Protein AF-A0A0K1EQV0-F1 (afdb_monomer)

Structure (mmCIF, N/CA/C/O backbone)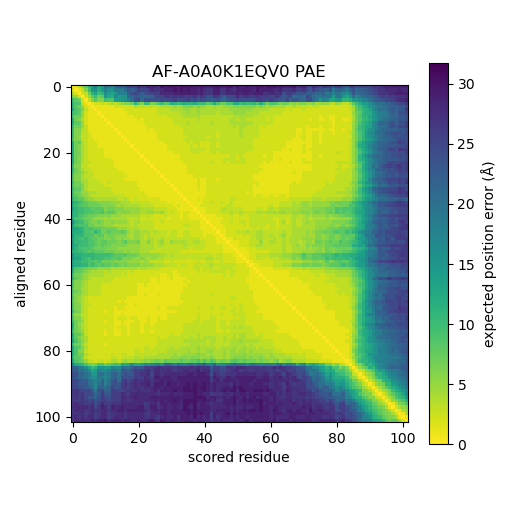:
data_AF-A0A0K1EQV0-F1
#
_entry.id   AF-A0A0K1EQV0-F1
#
loop_
_atom_site.group_PDB
_atom_site.id
_atom_site.type_symbol
_atom_site.label_atom_id
_atom_site.label_alt_id
_atom_site.label_comp_id
_atom_site.label_asym_id
_atom_site.label_entity_id
_atom_site.label_seq_id
_atom_site.pdbx_PDB_ins_code
_atom_site.Cartn_x
_atom_site.Cartn_y
_atom_site.Cartn_z
_atom_site.occupancy
_atom_site.B_iso_or_equiv
_atom_site.auth_seq_id
_atom_site.auth_comp_id
_atom_site.auth_asym_id
_atom_site.auth_atom_id
_atom_site.pdbx_PDB_model_num
ATOM 1 N N . MET A 1 1 ? -28.209 -1.406 16.555 1.00 46.22 1 MET A N 1
ATOM 2 C CA . MET A 1 1 ? -26.932 -0.891 17.097 1.00 46.22 1 MET A CA 1
ATOM 3 C C . MET A 1 1 ? -25.828 -1.488 16.238 1.00 46.22 1 MET A C 1
ATOM 5 O O . MET A 1 1 ? -25.749 -2.704 16.158 1.00 46.22 1 MET A O 1
ATOM 9 N N . SER A 1 2 ? -25.147 -0.653 15.448 1.00 55.28 2 SER A N 1
ATOM 10 C CA . SER A 1 2 ? -24.277 -1.072 14.334 1.00 55.28 2 SER A CA 1
ATOM 11 C C . SER A 1 2 ? -22.948 -1.654 14.832 1.00 55.28 2 SER A C 1
ATOM 13 O O . SER A 1 2 ? -22.434 -1.198 15.846 1.00 55.28 2 SER A O 1
ATOM 15 N N . ALA A 1 3 ? -22.365 -2.611 14.105 1.00 56.38 3 ALA A N 1
ATOM 16 C CA . ALA A 1 3 ? -21.139 -3.349 14.453 1.00 56.38 3 ALA A CA 1
ATOM 17 C C . ALA A 1 3 ? -19.863 -2.488 14.648 1.00 56.38 3 ALA A C 1
ATOM 19 O O . ALA A 1 3 ? -18.805 -3.018 14.967 1.00 56.38 3 ALA A O 1
ATOM 20 N N . LEU A 1 4 ? -19.954 -1.163 14.496 1.00 59.91 4 LEU A N 1
ATOM 21 C CA . LEU A 1 4 ? -18.864 -0.197 14.682 1.00 59.91 4 LEU A CA 1
ATOM 22 C C . LEU A 1 4 ? -18.814 0.425 16.094 1.00 59.91 4 LEU A C 1
ATOM 24 O O . LEU A 1 4 ? -18.115 1.410 16.300 1.00 59.91 4 LEU A O 1
ATOM 28 N N . SER A 1 5 ?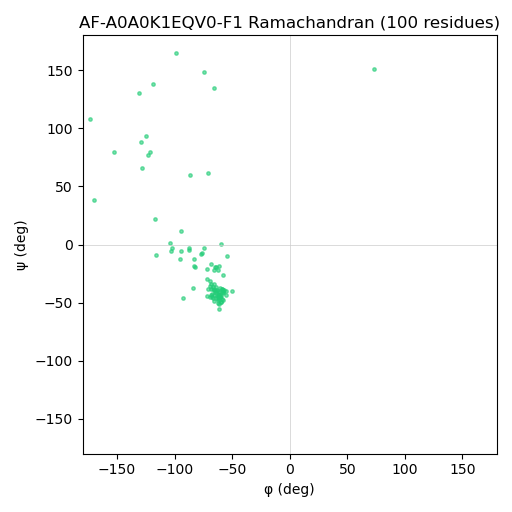 -19.553 -0.099 17.078 1.00 73.56 5 SER A N 1
ATOM 29 C CA . SER A 1 5 ? -19.683 0.544 18.400 1.00 73.56 5 SER A CA 1
ATOM 30 C C . SER A 1 5 ? -18.462 0.431 19.333 1.00 73.56 5 SER A C 1
ATOM 32 O O . SER A 1 5 ? -18.503 1.003 20.417 1.00 73.56 5 SER A O 1
ATOM 34 N N . SER A 1 6 ? -17.388 -0.271 18.951 1.00 89.50 6 SER A N 1
ATOM 35 C CA . SER A 1 6 ? -16.166 -0.411 19.764 1.00 89.50 6 SER A CA 1
ATOM 36 C C . SER A 1 6 ? -14.942 0.161 19.035 1.00 89.50 6 SER A C 1
ATOM 38 O O . SER A 1 6 ? -14.767 -0.150 17.852 1.00 89.50 6 SER A O 1
ATOM 40 N N . PRO A 1 7 ? -14.043 0.895 19.725 1.00 90.94 7 PRO A N 1
ATOM 41 C CA . PRO A 1 7 ? -12.749 1.302 19.172 1.00 90.94 7 PRO A CA 1
ATOM 42 C C . PRO A 1 7 ? -11.966 0.131 18.563 1.00 90.94 7 PRO A C 1
ATOM 44 O O . PRO A 1 7 ? -11.421 0.254 17.471 1.00 90.94 7 PRO A O 1
ATOM 47 N N . ARG A 1 8 ? -11.994 -1.047 19.202 1.00 92.12 8 ARG A N 1
ATOM 48 C CA . ARG A 1 8 ? -11.321 -2.259 18.707 1.00 92.12 8 ARG A CA 1
ATOM 49 C C . ARG A 1 8 ? -11.904 -2.741 17.377 1.00 92.12 8 ARG A C 1
ATOM 51 O O . ARG A 1 8 ? -11.158 -3.124 16.480 1.00 92.12 8 ARG A O 1
ATOM 58 N N . ALA A 1 9 ? -13.230 -2.700 17.231 1.00 92.69 9 ALA A N 1
ATOM 59 C CA . ALA A 1 9 ? -13.895 -3.054 15.977 1.00 92.69 9 ALA A CA 1
ATOM 60 C C . ALA A 1 9 ? -13.568 -2.050 14.858 1.00 92.69 9 ALA A C 1
ATOM 62 O O . ALA A 1 9 ? -13.385 -2.450 13.709 1.00 92.69 9 ALA A O 1
ATOM 63 N N . LEU A 1 10 ? -13.444 -0.761 15.196 1.00 94.44 10 LEU A N 1
ATOM 64 C CA . LEU A 1 10 ? -13.049 0.279 14.248 1.00 94.44 10 LEU A CA 1
ATOM 65 C C . LEU A 1 10 ? -11.606 0.092 13.758 1.00 94.44 10 LEU A C 1
ATOM 67 O O . LEU A 1 10 ? -11.391 0.100 12.549 1.00 94.44 10 LEU A O 1
ATOM 71 N N . PHE A 1 11 ? -10.640 -0.126 14.657 1.00 95.56 11 PHE A N 1
ATOM 72 C CA . PHE A 1 11 ? -9.245 -0.375 14.268 1.00 95.56 11 PHE A CA 1
ATOM 73 C C . PHE A 1 11 ? -9.120 -1.591 13.356 1.00 95.56 11 PHE A C 1
ATOM 75 O O . PHE A 1 11 ? -8.550 -1.470 12.275 1.00 95.56 11 PHE A O 1
ATOM 82 N N . ARG A 1 12 ? -9.759 -2.712 13.713 1.00 94.75 12 ARG A N 1
ATOM 83 C CA . ARG A 1 12 ? -9.808 -3.895 12.842 1.00 94.75 12 ARG A CA 1
ATOM 84 C C . ARG A 1 12 ? -10.357 -3.577 11.455 1.00 94.75 12 ARG A C 1
ATOM 86 O O . ARG A 1 12 ? -9.814 -4.028 10.454 1.00 94.75 12 ARG A O 1
ATOM 93 N N . ARG A 1 13 ? -11.428 -2.783 11.380 1.00 96.25 13 ARG A N 1
ATOM 94 C CA . ARG A 1 13 ? -12.015 -2.405 10.093 1.00 96.25 13 ARG A CA 1
ATOM 95 C C . ARG A 1 13 ? -11.079 -1.524 9.264 1.00 96.25 13 ARG A C 1
ATOM 97 O O . ARG A 1 13 ? -11.039 -1.663 8.045 1.00 96.25 13 ARG A O 1
ATOM 104 N N . ILE A 1 14 ? -10.349 -0.615 9.905 1.00 97.00 14 ILE A N 1
ATOM 105 C CA . ILE A 1 14 ? -9.344 0.221 9.240 1.00 97.00 14 ILE A CA 1
ATOM 106 C C . ILE A 1 14 ? -8.191 -0.649 8.723 1.00 97.00 14 ILE A C 1
ATOM 108 O O . ILE A 1 14 ? -7.774 -0.472 7.580 1.00 97.00 14 ILE A O 1
ATOM 112 N N . GLU A 1 15 ? -7.715 -1.611 9.517 1.00 96.81 15 GLU A N 1
ATOM 113 C CA . GLU A 1 15 ? -6.680 -2.568 9.109 1.00 96.81 15 GLU A CA 1
ATOM 114 C C . GLU A 1 15 ? -7.108 -3.381 7.882 1.00 96.81 15 GLU A C 1
ATOM 116 O O . GLU A 1 15 ? -6.360 -3.423 6.910 1.00 96.81 15 GLU A O 1
ATOM 121 N N . GLU A 1 16 ? -8.335 -3.914 7.864 1.00 97.31 16 GLU A N 1
ATOM 122 C CA . GLU A 1 16 ? -8.894 -4.635 6.707 1.00 97.31 16 GLU A CA 1
ATOM 123 C C . GLU A 1 16 ? -8.914 -3.775 5.431 1.00 97.31 16 GLU A C 1
ATOM 125 O O . GLU A 1 16 ? -8.613 -4.251 4.335 1.00 97.31 16 GLU A O 1
ATOM 130 N N . VAL A 1 17 ? -9.272 -2.493 5.555 1.00 98.06 17 VAL A N 1
ATOM 131 C CA . VAL A 1 17 ? -9.262 -1.559 4.419 1.00 98.06 17 VAL A CA 1
ATOM 132 C C . VAL A 1 17 ? -7.831 -1.292 3.953 1.00 98.06 17 VAL A C 1
ATOM 134 O O . VAL A 1 17 ? -7.573 -1.277 2.749 1.00 98.06 17 VAL A O 1
ATOM 137 N N . LEU A 1 18 ? -6.894 -1.105 4.883 1.00 98.19 18 LEU A N 1
ATOM 138 C CA . LEU A 1 18 ? -5.489 -0.870 4.558 1.00 98.19 18 LEU A CA 1
ATOM 139 C C . LEU A 1 18 ? -4.807 -2.098 3.957 1.00 98.19 18 LEU A C 1
ATOM 141 O O . LEU A 1 18 ? -3.947 -1.917 3.102 1.00 98.19 18 LEU A O 1
ATOM 145 N N . ASP A 1 19 ? -5.170 -3.312 4.376 1.00 98.12 19 ASP A N 1
ATOM 146 C CA . ASP A 1 19 ? -4.697 -4.559 3.762 1.00 98.12 19 ASP A CA 1
ATOM 147 C C . ASP A 1 19 ? -5.100 -4.596 2.284 1.00 98.12 19 ASP A C 1
ATOM 149 O O . ASP A 1 19 ? -4.258 -4.768 1.405 1.00 98.12 19 ASP A O 1
ATOM 153 N N . GLY A 1 20 ? -6.376 -4.319 1.994 1.00 98.31 20 GLY A N 1
ATOM 154 C CA . GLY A 1 20 ? -6.869 -4.261 0.618 1.00 98.31 20 GLY A CA 1
ATOM 155 C C . GLY A 1 20 ? -6.187 -3.177 -0.226 1.00 98.31 20 GLY A C 1
ATOM 156 O O . GLY A 1 20 ? -5.855 -3.422 -1.390 1.00 98.31 20 GLY A O 1
ATOM 157 N N . LEU A 1 21 ? -5.953 -1.990 0.347 1.00 98.12 21 LEU A N 1
ATOM 158 C CA . LEU A 1 21 ? -5.231 -0.906 -0.328 1.00 98.12 21 LEU A CA 1
ATOM 159 C C . LEU A 1 21 ? -3.778 -1.287 -0.618 1.00 98.12 21 LEU A C 1
ATOM 161 O O . LEU A 1 21 ? -3.310 -1.090 -1.740 1.00 98.12 21 LEU A O 1
ATOM 165 N N . GLU A 1 22 ? -3.083 -1.861 0.363 1.00 98.06 22 GLU A N 1
ATOM 166 C CA . GLU A 1 22 ? -1.702 -2.308 0.203 1.00 98.06 22 GLU A CA 1
ATOM 167 C C . GLU A 1 22 ? -1.598 -3.399 -0.873 1.00 98.06 22 GLU A C 1
ATOM 169 O O . GLU A 1 22 ? -0.735 -3.311 -1.742 1.00 98.06 22 GLU A O 1
ATOM 174 N N . ASP A 1 23 ? -2.507 -4.375 -0.897 1.00 98.12 23 ASP A N 1
ATOM 175 C CA . ASP A 1 23 ? -2.498 -5.456 -1.890 1.00 98.12 23 ASP A CA 1
ATOM 176 C C . ASP A 1 23 ? -2.742 -4.962 -3.321 1.00 98.12 23 ASP A C 1
ATOM 178 O O . ASP A 1 23 ? -2.128 -5.442 -4.280 1.00 98.12 23 ASP A O 1
ATOM 182 N N . VAL A 1 24 ? -3.670 -4.020 -3.515 1.00 98.25 24 VAL A N 1
ATOM 183 C CA . VAL A 1 24 ? -3.868 -3.374 -4.824 1.00 98.25 24 VAL A CA 1
ATOM 184 C C . VAL A 1 24 ? -2.606 -2.625 -5.234 1.00 98.25 24 VAL A C 1
ATOM 186 O O . VAL A 1 24 ? -2.148 -2.784 -6.365 1.00 98.25 24 VAL A O 1
ATOM 189 N N . GLN A 1 25 ? -2.023 -1.856 -4.319 1.00 98.25 25 GLN A N 1
ATOM 190 C CA . GLN A 1 25 ? -0.873 -1.024 -4.631 1.00 98.25 25 GLN A CA 1
ATOM 191 C C . GLN A 1 25 ? 0.384 -1.859 -4.923 1.00 98.25 25 GLN A C 1
ATOM 193 O O . GLN A 1 25 ? 1.038 -1.638 -5.939 1.00 98.25 25 GLN A O 1
ATOM 198 N N . ARG A 1 26 ? 0.666 -2.898 -4.126 1.00 97.50 26 ARG A N 1
ATOM 199 C CA . ARG A 1 26 ? 1.767 -3.850 -4.366 1.00 97.50 26 ARG A CA 1
ATOM 200 C C . ARG A 1 26 ? 1.692 -4.490 -5.748 1.00 97.50 26 ARG A C 1
ATOM 202 O O . ARG A 1 26 ? 2.722 -4.643 -6.399 1.00 97.50 26 ARG A O 1
ATOM 209 N N . ARG A 1 27 ? 0.486 -4.847 -6.209 1.00 97.69 27 ARG A N 1
ATOM 210 C CA . ARG A 1 27 ? 0.279 -5.403 -7.557 1.00 97.69 27 ARG A CA 1
ATOM 211 C C . ARG A 1 27 ? 0.659 -4.411 -8.650 1.00 97.69 27 ARG A C 1
ATOM 213 O O . ARG A 1 27 ? 1.372 -4.785 -9.569 1.00 97.69 27 ARG A O 1
ATOM 220 N N . LYS A 1 28 ? 0.265 -3.143 -8.523 1.00 97.75 28 LYS A N 1
ATOM 221 C CA . LYS A 1 28 ? 0.668 -2.114 -9.491 1.00 97.75 28 LYS A CA 1
ATOM 222 C C . LYS A 1 28 ? 2.182 -1.943 -9.553 1.00 97.75 28 LYS A C 1
ATOM 224 O O . LYS A 1 28 ? 2.731 -1.904 -10.648 1.00 97.75 28 LYS A O 1
ATOM 229 N N . VAL A 1 29 ? 2.841 -1.880 -8.394 1.00 97.44 29 VAL A N 1
ATOM 230 C CA . VAL A 1 29 ? 4.299 -1.716 -8.317 1.00 97.44 29 VAL A CA 1
ATOM 231 C C . VAL A 1 29 ? 5.007 -2.877 -9.017 1.00 97.44 29 VAL A C 1
ATOM 233 O O . VAL A 1 29 ? 5.854 -2.636 -9.874 1.00 97.44 29 VAL A O 1
ATOM 236 N N . ILE A 1 30 ? 4.638 -4.132 -8.723 1.00 97.31 30 ILE A N 1
ATOM 237 C CA . ILE A 1 30 ? 5.276 -5.291 -9.371 1.00 97.31 30 ILE A CA 1
ATOM 238 C C . ILE A 1 30 ? 4.921 -5.399 -10.860 1.00 97.31 30 ILE A C 1
ATOM 240 O O . ILE A 1 30 ? 5.774 -5.776 -11.662 1.00 97.31 30 ILE A O 1
ATOM 244 N N . ASP A 1 31 ? 3.695 -5.050 -11.255 1.00 97.25 31 ASP A N 1
ATOM 245 C CA . ASP A 1 31 ? 3.268 -5.092 -12.655 1.00 97.25 31 ASP A CA 1
ATOM 246 C C . ASP A 1 31 ? 3.983 -4.034 -13.498 1.00 97.25 31 ASP A C 1
ATOM 248 O O . ASP A 1 31 ? 4.337 -4.312 -14.643 1.00 97.25 31 ASP A O 1
ATOM 252 N N . LEU A 1 32 ? 4.218 -2.837 -12.952 1.00 96.75 32 LEU A N 1
ATOM 253 C CA . LEU A 1 32 ? 5.032 -1.806 -13.596 1.00 96.75 32 LEU A CA 1
ATOM 254 C C . LEU A 1 32 ? 6.506 -2.210 -13.626 1.00 96.75 32 LEU A C 1
ATOM 256 O O . LEU A 1 32 ? 7.122 -2.152 -14.687 1.00 96.75 32 LEU A O 1
ATOM 260 N N . ALA A 1 33 ? 7.043 -2.720 -12.515 1.00 96.50 33 ALA A N 1
ATOM 261 C CA . ALA A 1 33 ? 8.433 -3.159 -12.453 1.00 96.50 33 ALA A CA 1
ATOM 262 C C . ALA A 1 33 ? 8.740 -4.244 -13.489 1.00 96.50 33 ALA A C 1
ATOM 264 O O . ALA A 1 33 ? 9.749 -4.178 -14.182 1.00 96.50 33 ALA A O 1
ATOM 265 N N . ARG A 1 34 ? 7.832 -5.211 -13.670 1.00 96.88 34 ARG A N 1
ATOM 266 C CA . ARG A 1 34 ? 7.983 -6.292 -14.656 1.00 96.88 34 ARG A CA 1
ATOM 267 C C . ARG A 1 34 ? 7.912 -5.833 -16.110 1.00 96.88 34 ARG A C 1
ATOM 269 O O . ARG A 1 34 ? 8.338 -6.580 -16.988 1.00 96.88 34 ARG A O 1
ATOM 276 N N . ARG A 1 35 ? 7.395 -4.634 -16.396 1.00 95.81 35 ARG A N 1
ATOM 277 C CA . ARG A 1 35 ? 7.477 -4.052 -17.749 1.00 95.81 35 ARG A CA 1
ATOM 278 C C . ARG A 1 35 ? 8.899 -3.601 -18.080 1.00 95.81 35 ARG A C 1
ATOM 280 O O . ARG A 1 35 ? 9.268 -3.629 -19.248 1.00 95.81 35 ARG A O 1
ATOM 287 N N . LEU A 1 36 ? 9.665 -3.211 -17.063 1.00 93.25 36 LEU A N 1
ATOM 288 C CA . LEU A 1 36 ? 11.038 -2.716 -17.175 1.00 93.25 36 LEU A CA 1
ATOM 289 C C . LEU A 1 36 ? 12.041 -3.866 -17.013 1.00 93.25 36 LEU A C 1
ATOM 291 O O . LEU A 1 36 ? 12.941 -4.043 -17.828 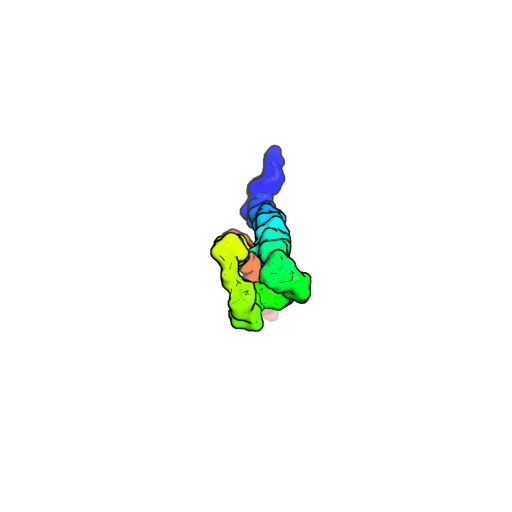1.00 93.25 36 LEU A O 1
ATOM 295 N N . LE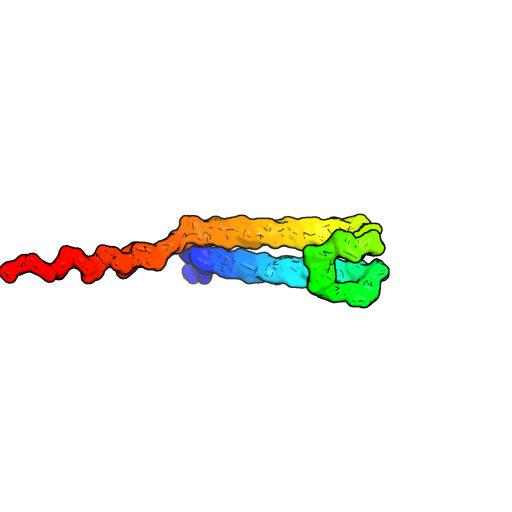U A 1 37 ? 11.820 -4.706 -16.000 1.00 94.88 37 LEU A N 1
ATOM 296 C CA . LEU A 1 37 ? 12.644 -5.852 -15.625 1.00 94.88 37 LEU A CA 1
ATOM 297 C C . LEU A 1 37 ? 11.768 -7.110 -15.484 1.00 94.88 37 LEU A C 1
ATOM 299 O O . LEU A 1 37 ? 11.297 -7.419 -14.389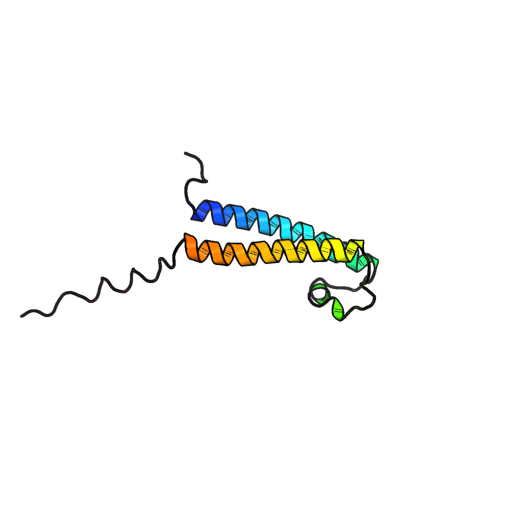 1.00 94.88 37 LEU A O 1
ATOM 303 N N . PRO A 1 38 ? 11.540 -7.884 -16.563 1.00 94.12 38 PRO A N 1
ATOM 304 C CA . PRO A 1 38 ? 10.569 -8.987 -16.571 1.00 94.12 38 PRO A CA 1
ATOM 305 C C . PRO A 1 38 ? 10.790 -10.085 -15.524 1.00 94.12 38 PRO A C 1
ATOM 307 O O . PRO A 1 38 ? 9.838 -10.756 -15.126 1.00 94.12 38 PRO A O 1
ATOM 310 N N . SER A 1 39 ? 12.032 -10.285 -15.079 1.00 93.62 39 SER A N 1
ATOM 311 C CA . SER A 1 39 ? 12.396 -11.300 -14.087 1.00 93.62 39 SER A CA 1
ATOM 312 C C . SER A 1 39 ? 12.278 -10.831 -12.635 1.00 93.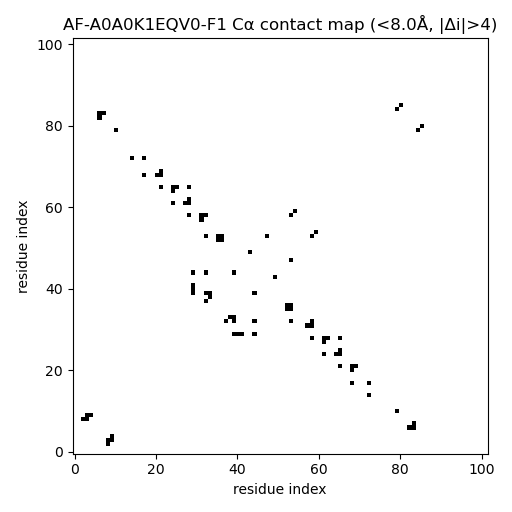62 39 SER A C 1
ATOM 314 O O . SER A 1 39 ? 12.518 -11.639 -11.741 1.00 93.62 39 SER A O 1
ATOM 316 N N . VAL A 1 40 ? 11.929 -9.564 -12.384 1.00 94.06 40 VAL A N 1
ATOM 317 C CA . VAL A 1 40 ? 11.875 -9.010 -11.026 1.00 94.06 40 VAL A CA 1
ATOM 318 C C . VAL A 1 40 ? 10.770 -9.673 -10.197 1.00 94.06 40 VAL A C 1
ATOM 320 O O . VAL A 1 40 ? 9.630 -9.895 -10.647 1.00 94.06 40 VAL A O 1
ATOM 323 N N . THR A 1 41 ? 11.118 -10.030 -8.968 1.00 94.25 41 THR A N 1
ATOM 324 C CA . THR A 1 41 ? 10.218 -10.651 -7.997 1.00 94.25 41 THR A CA 1
ATOM 325 C C . THR A 1 41 ? 9.681 -9.621 -7.010 1.00 94.25 41 THR A C 1
ATOM 327 O O . THR A 1 41 ? 10.201 -8.521 -6.878 1.00 94.25 41 THR A O 1
ATOM 330 N N . SER A 1 42 ? 8.625 -9.964 -6.273 1.00 91.25 42 SER A N 1
ATOM 331 C CA . SER A 1 42 ? 8.112 -9.082 -5.216 1.00 91.25 42 SER A CA 1
ATOM 332 C C . SER A 1 42 ? 9.097 -8.893 -4.055 1.00 91.25 42 SER A C 1
ATOM 334 O O . SER A 1 42 ? 8.975 -7.914 -3.325 1.00 91.25 42 SER A O 1
ATOM 336 N N . GLU A 1 43 ? 10.049 -9.813 -3.876 1.00 91.19 43 GLU A N 1
ATOM 337 C CA . GLU A 1 43 ? 11.120 -9.672 -2.886 1.00 91.19 43 GLU A CA 1
ATOM 338 C C . GLU A 1 43 ? 12.131 -8.610 -3.319 1.00 91.19 43 GLU A C 1
ATOM 340 O O . GLU A 1 43 ? 12.492 -7.751 -2.519 1.00 91.19 43 GLU A O 1
ATOM 345 N N . ASP A 1 44 ? 12.513 -8.630 -4.596 1.00 92.38 44 ASP A N 1
ATOM 346 C CA . ASP A 1 44 ? 13.462 -7.692 -5.205 1.00 92.38 44 ASP A CA 1
ATOM 347 C C . ASP A 1 44 ? 13.004 -6.232 -5.069 1.00 92.38 44 ASP A C 1
ATOM 349 O O . ASP A 1 44 ? 13.788 -5.347 -4.738 1.00 92.38 44 ASP A O 1
ATOM 353 N N . ILE A 1 45 ? 11.697 -5.989 -5.218 1.00 90.19 45 ILE A N 1
ATOM 354 C CA . ILE A 1 45 ? 11.080 -4.659 -5.078 1.00 90.19 45 ILE A CA 1
ATOM 355 C C . ILE A 1 45 ? 11.256 -4.055 -3.682 1.00 90.19 45 ILE A C 1
ATOM 357 O O . ILE A 1 45 ? 11.131 -2.846 -3.528 1.00 90.19 45 ILE A O 1
ATOM 361 N N . ARG A 1 46 ? 11.574 -4.845 -2.649 1.00 87.50 46 ARG A N 1
ATOM 362 C CA . ARG A 1 46 ? 11.834 -4.282 -1.313 1.00 87.50 46 ARG A CA 1
ATOM 363 C C . ARG A 1 46 ? 13.156 -3.528 -1.230 1.00 87.50 46 ARG A C 1
ATOM 365 O O . ARG A 1 46 ? 13.304 -2.693 -0.344 1.00 87.50 46 ARG A O 1
ATOM 372 N N . ASN A 1 47 ? 14.081 -3.805 -2.147 1.00 89.19 47 ASN A N 1
ATOM 373 C CA . ASN A 1 47 ? 15.374 -3.141 -2.259 1.00 89.19 47 ASN A CA 1
ATOM 374 C C . ASN A 1 47 ? 15.569 -2.648 -3.703 1.00 89.19 47 ASN A C 1
ATOM 376 O O . ASN A 1 47 ? 16.452 -3.125 -4.412 1.00 89.19 47 ASN A O 1
ATOM 380 N N . PRO A 1 48 ? 14.756 -1.682 -4.172 1.00 87.44 48 PRO A N 1
ATOM 381 C CA . PRO A 1 48 ? 14.750 -1.289 -5.581 1.00 87.44 48 PRO A CA 1
ATOM 382 C C . PRO A 1 48 ? 16.073 -0.648 -6.030 1.00 87.44 48 PRO A C 1
ATOM 384 O O . PRO A 1 48 ? 16.392 -0.646 -7.212 1.00 87.44 48 PRO A O 1
ATOM 387 N N . HIS A 1 49 ? 16.887 -0.167 -5.087 1.00 87.38 49 HIS A N 1
ATOM 388 C CA . HIS A 1 49 ? 18.223 0.375 -5.341 1.00 87.38 49 HIS A CA 1
ATOM 389 C C . HIS A 1 49 ? 19.225 -0.658 -5.884 1.00 87.38 49 HIS A C 1
ATOM 391 O O . HIS A 1 49 ? 20.222 -0.261 -6.484 1.00 87.38 49 HIS A O 1
ATOM 397 N N . ASP A 1 50 ? 18.958 -1.958 -5.718 1.00 91.25 50 ASP A N 1
ATOM 398 C CA . ASP A 1 50 ? 19.765 -3.033 -6.309 1.00 91.25 50 ASP A CA 1
ATOM 399 C C . ASP A 1 50 ? 19.479 -3.222 -7.816 1.00 91.25 50 ASP A C 1
ATOM 401 O O . ASP A 1 50 ? 20.198 -3.948 -8.505 1.00 91.25 50 ASP A O 1
ATOM 405 N N . PHE A 1 51 ? 18.453 -2.545 -8.346 1.00 91.88 51 PHE A N 1
ATOM 406 C CA . PHE A 1 51 ? 17.970 -2.662 -9.720 1.00 91.88 51 PHE A CA 1
ATOM 407 C C . PHE A 1 51 ? 18.043 -1.297 -10.420 1.00 91.88 51 PHE A C 1
ATOM 409 O O . PHE A 1 51 ? 17.026 -0.623 -10.550 1.00 91.88 51 PHE A O 1
ATOM 416 N N . PRO A 1 52 ? 19.225 -0.862 -10.896 1.00 89.25 52 PRO A N 1
ATOM 417 C CA . PRO A 1 52 ? 19.403 0.473 -11.478 1.00 89.25 52 PRO A CA 1
ATOM 418 C C . PRO A 1 52 ? 18.560 0.716 -12.739 1.00 89.25 52 PRO A C 1
ATOM 420 O O . PRO A 1 52 ? 18.279 1.861 -13.071 1.00 89.25 52 PRO A O 1
ATOM 423 N N . ASP A 1 53 ? 18.136 -0.350 -13.420 1.00 89.44 53 ASP A N 1
ATOM 424 C CA . ASP A 1 53 ? 17.245 -0.284 -14.584 1.00 89.44 53 ASP A CA 1
ATOM 425 C C . ASP A 1 53 ? 15.771 -0.023 -14.197 1.00 89.44 53 ASP A C 1
ATOM 427 O O . ASP A 1 53 ? 14.924 0.197 -15.064 1.00 89.44 53 ASP A O 1
ATOM 431 N N . LEU A 1 54 ? 15.446 -0.044 -12.899 1.00 90.81 54 LEU A N 1
ATOM 432 C CA . LEU A 1 54 ? 14.136 0.296 -12.348 1.00 90.81 54 LEU A CA 1
ATOM 433 C C . LEU A 1 54 ? 14.042 1.812 -12.098 1.00 90.81 54 LEU A C 1
ATOM 435 O O . LEU A 1 54 ? 13.867 2.269 -10.971 1.00 90.81 54 LEU A O 1
ATOM 439 N N . ASP A 1 55 ? 14.194 2.591 -13.169 1.00 90.62 55 ASP A N 1
ATOM 440 C CA . ASP A 1 55 ? 14.164 4.056 -13.140 1.00 90.62 55 ASP A CA 1
ATOM 441 C C . ASP A 1 55 ? 13.087 4.600 -14.088 1.00 90.62 55 ASP A C 1
ATOM 443 O O . ASP A 1 55 ? 13.355 5.034 -15.209 1.00 90.62 55 ASP A O 1
ATOM 447 N N . ASP A 1 56 ? 11.833 4.518 -13.643 1.00 95.31 56 ASP A N 1
ATOM 448 C CA . ASP A 1 56 ? 10.659 4.951 -14.399 1.00 95.31 56 ASP A CA 1
ATOM 449 C C . ASP A 1 56 ? 9.754 5.843 -13.530 1.00 95.31 56 ASP A C 1
ATOM 451 O O . ASP A 1 56 ? 9.430 5.465 -12.399 1.00 95.31 56 ASP A O 1
ATOM 455 N N . PRO A 1 57 ? 9.320 7.021 -14.018 1.00 96.81 57 PRO A N 1
ATOM 456 C CA . PRO A 1 57 ? 8.511 7.948 -13.226 1.00 96.81 57 PRO A CA 1
ATOM 457 C C . PRO A 1 57 ? 7.171 7.380 -12.744 1.00 96.81 57 PRO A C 1
ATOM 459 O O . PRO A 1 57 ? 6.759 7.682 -11.621 1.00 96.81 57 PRO A O 1
ATOM 462 N N . ASP A 1 58 ? 6.491 6.573 -13.564 1.00 96.69 58 ASP A N 1
ATOM 463 C CA . ASP A 1 58 ? 5.200 5.985 -13.195 1.00 96.69 58 ASP A CA 1
ATOM 464 C C . ASP A 1 58 ? 5.404 4.906 -12.127 1.00 96.69 58 ASP A C 1
ATOM 466 O O . ASP A 1 58 ? 4.627 4.808 -11.172 1.00 96.69 58 ASP A O 1
ATOM 470 N N . TRP A 1 59 ? 6.484 4.129 -12.248 1.00 96.62 59 TRP A N 1
ATOM 471 C CA . TRP A 1 59 ? 6.887 3.173 -11.224 1.00 96.62 59 TRP A CA 1
ATOM 472 C C . TRP A 1 59 ? 7.223 3.865 -9.894 1.00 96.62 59 TRP A C 1
ATOM 474 O O . TRP A 1 59 ? 6.651 3.494 -8.868 1.00 96.62 59 TRP A O 1
ATOM 484 N N . HIS A 1 60 ? 8.062 4.910 -9.908 1.00 96.19 60 HIS A N 1
ATOM 485 C CA . HIS A 1 60 ? 8.442 5.674 -8.706 1.00 96.19 60 HIS A CA 1
ATOM 486 C C . HIS A 1 60 ? 7.230 6.285 -8.000 1.00 96.19 60 HIS A C 1
ATOM 488 O O . HIS A 1 60 ? 7.161 6.308 -6.769 1.00 96.19 60 HIS A O 1
ATOM 494 N N . PHE A 1 61 ? 6.254 6.774 -8.768 1.00 97.62 61 PHE A N 1
ATOM 495 C CA . PHE A 1 61 ? 5.008 7.286 -8.211 1.00 97.62 61 PHE A CA 1
ATOM 496 C C . PHE A 1 61 ? 4.244 6.193 -7.456 1.00 97.62 61 PHE A C 1
ATOM 498 O O . PHE A 1 61 ? 3.866 6.386 -6.300 1.00 97.62 61 PHE A O 1
ATOM 505 N N . GLU A 1 62 ? 4.027 5.035 -8.082 1.00 97.81 62 GLU A N 1
ATOM 506 C CA . GLU A 1 62 ? 3.263 3.953 -7.460 1.00 97.81 62 GLU A CA 1
ATOM 507 C C . GLU A 1 62 ? 4.021 3.302 -6.280 1.00 97.81 62 GLU A C 1
ATOM 509 O O . GLU A 1 62 ? 3.379 2.886 -5.308 1.00 97.81 62 GLU A O 1
ATOM 514 N N . ASP A 1 63 ? 5.357 3.258 -6.309 1.00 96.44 63 ASP A N 1
ATOM 515 C CA . ASP A 1 63 ? 6.189 2.822 -5.177 1.00 96.44 63 ASP A CA 1
ATOM 516 C C . ASP A 1 63 ? 6.106 3.804 -3.995 1.00 96.44 63 ASP A C 1
ATOM 518 O O . ASP A 1 63 ? 5.831 3.409 -2.859 1.00 96.44 63 ASP A O 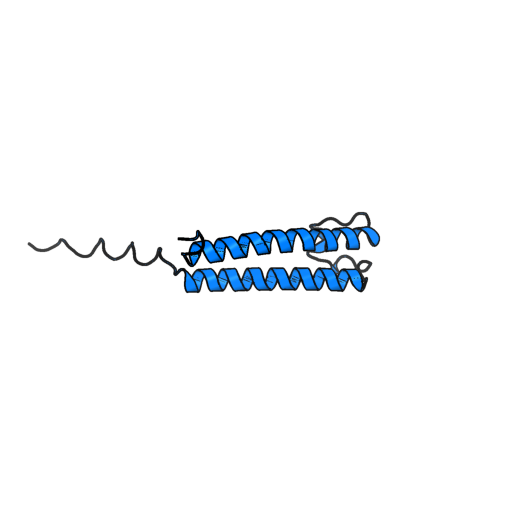1
ATOM 522 N N . GLY A 1 64 ? 6.191 5.111 -4.260 1.00 96.69 64 GLY A N 1
ATOM 523 C CA . GLY A 1 64 ? 5.993 6.141 -3.238 1.00 96.69 64 GLY A CA 1
ATOM 524 C C . GLY A 1 64 ? 4.606 6.073 -2.582 1.00 96.69 64 GLY A C 1
ATOM 525 O O . GLY A 1 64 ? 4.473 6.226 -1.364 1.00 96.69 64 GLY A O 1
ATOM 526 N N . GLN A 1 65 ? 3.564 5.769 -3.361 1.00 98.19 65 GLN A N 1
ATOM 527 C CA . GLN A 1 65 ? 2.211 5.549 -2.840 1.00 98.19 65 GLN A CA 1
ATOM 528 C C . GLN A 1 65 ? 2.138 4.301 -1.945 1.00 98.19 65 GLN A C 1
ATOM 530 O O . GLN A 1 65 ? 1.479 4.332 -0.900 1.00 98.19 65 GLN A O 1
ATOM 535 N N . LEU A 1 66 ? 2.837 3.218 -2.309 1.00 97.25 66 LEU A N 1
ATOM 536 C CA . LEU A 1 66 ? 2.955 2.023 -1.469 1.00 97.25 66 LEU A CA 1
ATOM 537 C C . LEU A 1 66 ? 3.637 2.352 -0.134 1.00 97.25 66 LEU A C 1
ATOM 539 O O . LEU A 1 66 ? 3.106 2.000 0.924 1.00 97.25 66 LEU A O 1
ATOM 543 N N . ALA A 1 67 ? 4.753 3.083 -0.173 1.00 96.81 67 ALA A N 1
ATOM 544 C CA . ALA A 1 67 ? 5.462 3.532 1.021 1.00 96.81 67 ALA A CA 1
ATOM 545 C C . ALA A 1 67 ? 4.566 4.399 1.926 1.00 96.81 67 ALA A C 1
ATOM 547 O O . ALA A 1 67 ? 4.544 4.217 3.146 1.00 96.81 67 ALA A O 1
ATOM 548 N N . GLY A 1 68 ? 3.754 5.287 1.343 1.00 98.12 68 GLY A N 1
ATOM 549 C CA . GLY A 1 68 ? 2.773 6.090 2.077 1.00 98.12 68 GLY A CA 1
ATOM 550 C C . GLY A 1 68 ? 1.716 5.247 2.802 1.00 98.12 68 GLY A C 1
ATOM 551 O O . GLY A 1 68 ? 1.445 5.468 3.986 1.00 98.12 68 GLY A O 1
ATOM 552 N N . ILE A 1 69 ? 1.153 4.233 2.135 1.00 98.38 69 ILE A N 1
ATOM 553 C CA . ILE A 1 69 ? 0.195 3.294 2.749 1.00 98.38 69 ILE A CA 1
ATOM 554 C C . ILE A 1 69 ? 0.851 2.537 3.912 1.00 98.38 69 ILE A C 1
ATOM 556 O O . ILE A 1 69 ? 0.257 2.396 4.985 1.00 98.38 69 ILE A O 1
ATOM 560 N N . GLN A 1 70 ? 2.090 2.081 3.731 1.00 97.31 70 GLN A N 1
ATOM 561 C CA . GLN A 1 70 ? 2.850 1.375 4.764 1.00 97.31 70 GLN A CA 1
ATOM 562 C C . GLN A 1 70 ? 3.169 2.266 5.968 1.00 97.31 70 GLN A C 1
ATOM 564 O O . GLN A 1 70 ? 3.035 1.820 7.111 1.00 97.31 70 GLN A O 1
ATOM 569 N N . ALA A 1 71 ? 3.502 3.538 5.738 1.00 98.38 71 ALA A N 1
ATOM 570 C CA . ALA A 1 71 ? 3.708 4.516 6.801 1.00 98.38 71 ALA A CA 1
ATOM 571 C C . ALA A 1 71 ? 2.430 4.725 7.633 1.00 98.38 71 ALA A C 1
ATOM 573 O O . ALA A 1 71 ? 2.481 4.707 8.865 1.00 98.38 71 ALA A O 1
ATOM 574 N N . VAL A 1 72 ? 1.268 4.837 6.980 1.00 98.19 72 VAL A N 1
ATOM 575 C CA . VAL A 1 72 ? -0.034 4.938 7.662 1.00 98.19 72 VAL A CA 1
ATOM 576 C C . VAL A 1 72 ? -0.328 3.684 8.489 1.00 98.19 72 VAL A C 1
ATOM 578 O O . VAL A 1 72 ? -0.746 3.799 9.641 1.00 98.19 72 VAL A O 1
ATOM 581 N N . ARG A 1 73 ? -0.060 2.486 7.952 1.00 97.56 73 ARG A N 1
ATOM 582 C CA . ARG A 1 73 ? -0.211 1.216 8.688 1.00 97.56 73 ARG A CA 1
ATOM 583 C C . ARG A 1 73 ? 0.670 1.178 9.933 1.00 97.56 73 ARG A C 1
ATOM 585 O O . ARG A 1 73 ? 0.205 0.781 11.000 1.00 97.56 73 ARG A O 1
ATOM 592 N N . PHE A 1 74 ? 1.924 1.611 9.820 1.00 97.00 74 PHE A N 1
ATOM 593 C CA . PHE A 1 74 ? 2.835 1.685 10.960 1.00 97.00 74 PHE A CA 1
ATOM 594 C C . PHE A 1 74 ? 2.326 2.655 12.036 1.00 97.00 74 PHE A C 1
ATOM 596 O O . PHE A 1 74 ? 2.239 2.280 13.207 1.00 97.00 74 PHE A O 1
ATOM 603 N N . ALA A 1 75 ? 1.919 3.863 11.637 1.00 97.94 75 ALA A N 1
ATOM 604 C CA . ALA A 1 75 ? 1.379 4.866 12.551 1.00 97.94 75 ALA A CA 1
ATOM 605 C C . ALA A 1 75 ? 0.102 4.380 13.258 1.00 97.94 75 ALA A C 1
ATOM 607 O O . ALA A 1 75 ? -0.019 4.510 14.476 1.00 97.94 75 ALA A O 1
ATOM 608 N N . LEU A 1 76 ? -0.825 3.758 12.522 1.00 96.88 76 LEU A N 1
ATOM 609 C CA . LEU A 1 76 ? -2.074 3.235 13.081 1.00 96.88 76 LEU A CA 1
ATOM 610 C C . LEU A 1 76 ? -1.862 2.080 14.053 1.00 96.88 76 LEU A C 1
ATOM 612 O O . LEU A 1 76 ? -2.589 1.994 15.036 1.00 96.88 76 LEU A O 1
ATOM 616 N N . ARG A 1 77 ? -0.857 1.226 13.833 1.00 94.25 77 ARG A N 1
ATOM 617 C CA . ARG A 1 77 ? -0.487 0.189 14.808 1.00 94.25 77 ARG A CA 1
ATOM 618 C C . ARG A 1 77 ? -0.006 0.793 16.124 1.00 94.25 77 ARG A C 1
ATOM 620 O O . ARG A 1 77 ? -0.325 0.255 17.177 1.00 94.25 77 ARG A O 1
ATOM 627 N N . GLY A 1 78 ? 0.762 1.883 16.066 1.00 95.56 78 GLY A N 1
ATOM 628 C CA . GLY A 1 78 ? 1.144 2.653 17.253 1.00 95.56 78 GLY A CA 1
ATOM 629 C C . GLY A 1 78 ? -0.081 3.216 17.962 1.00 95.56 78 GLY A C 1
ATOM 630 O O . GLY A 1 78 ? -0.342 2.867 19.107 1.00 95.56 78 GLY A O 1
ATOM 631 N N . 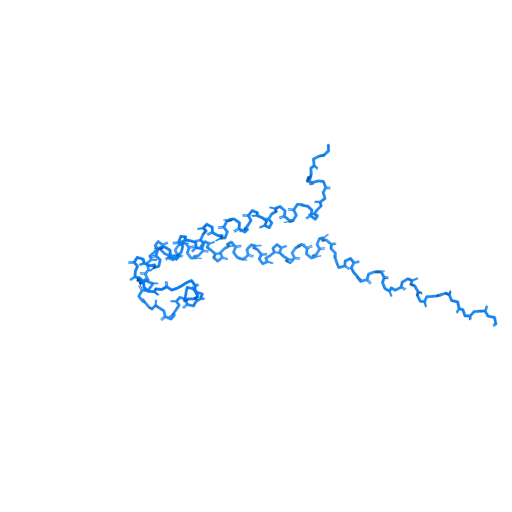LEU A 1 79 ? -0.896 3.967 17.222 1.00 95.69 79 LEU A N 1
ATOM 632 C CA . LEU A 1 79 ? -2.115 4.574 17.749 1.00 95.69 79 LEU A CA 1
ATOM 633 C C . LEU A 1 79 ? -3.084 3.543 18.344 1.00 95.69 79 LEU A C 1
ATOM 635 O O . LEU A 1 79 ? -3.707 3.804 19.366 1.00 95.69 79 LEU A O 1
ATOM 639 N N . SER A 1 80 ? -3.225 2.370 17.725 1.00 94.88 80 SER A N 1
ATOM 640 C CA . SER A 1 80 ? -4.100 1.315 18.234 1.00 94.88 80 SER A CA 1
ATOM 641 C C . SER A 1 80 ? -3.636 0.784 19.585 1.00 94.88 80 SER A C 1
ATOM 643 O O . SER A 1 80 ? -4.495 0.463 20.400 1.00 94.88 80 SER A O 1
ATOM 645 N N . ARG A 1 81 ? -2.324 0.675 19.835 1.00 92.50 81 ARG A N 1
ATOM 646 C CA . ARG A 1 81 ? -1.807 0.279 21.156 1.00 92.50 81 ARG A CA 1
ATOM 647 C C . ARG A 1 81 ? -2.108 1.356 22.193 1.00 92.50 81 ARG A C 1
ATOM 649 O O . ARG A 1 81 ? -2.668 1.048 23.237 1.00 92.50 81 ARG A O 1
ATOM 656 N N . ASP A 1 82 ? -1.851 2.615 21.847 1.00 93.19 82 ASP A N 1
ATOM 657 C CA . ASP A 1 82 ? -2.087 3.749 22.745 1.00 93.19 82 ASP A CA 1
ATOM 658 C C . ASP A 1 82 ? -3.576 3.901 23.114 1.00 93.19 82 ASP A C 1
ATOM 660 O O . ASP A 1 82 ? -3.913 4.201 24.256 1.00 93.19 82 ASP A O 1
ATOM 664 N N . VAL A 1 83 ? -4.482 3.694 22.150 1.00 91.12 83 VAL A N 1
ATOM 665 C CA . VAL A 1 83 ? -5.932 3.894 22.331 1.00 91.12 83 VAL A CA 1
ATOM 666 C C . VAL A 1 83 ? -6.627 2.683 22.947 1.00 91.12 83 VAL A C 1
ATOM 668 O O . VAL A 1 83 ? -7.579 2.858 23.707 1.00 91.12 83 VAL A O 1
ATOM 671 N N . LEU A 1 84 ? -6.218 1.462 22.591 1.00 89.38 84 LEU A N 1
ATOM 672 C CA . LEU A 1 84 ? -6.815 0.249 23.157 1.00 89.38 84 LEU A CA 1
ATOM 673 C C . LEU A 1 84 ? -6.213 -0.127 24.513 1.00 89.38 84 LEU A C 1
ATOM 675 O O . LEU A 1 84 ? -6.812 -0.954 25.189 1.00 89.38 84 LEU A O 1
ATOM 679 N N . GLY A 1 85 ? -5.096 0.498 24.899 1.00 77.25 85 GLY A N 1
ATOM 680 C CA . GLY A 1 85 ? -4.388 0.239 26.144 1.00 77.25 85 GLY A CA 1
ATOM 681 C C . GLY A 1 85 ? -3.632 -1.089 26.133 1.00 77.25 85 GLY A C 1
ATOM 682 O O . GLY A 1 85 ? -4.046 -2.068 25.507 1.00 77.25 85 GLY A O 1
ATOM 683 N N . ASP A 1 86 ? -2.539 -1.138 26.894 1.00 59.75 86 ASP A N 1
ATOM 684 C CA . ASP A 1 86 ? -1.912 -2.383 27.346 1.00 59.75 86 ASP A CA 1
ATOM 685 C C . ASP A 1 86 ? -2.817 -3.045 28.410 1.00 59.75 86 ASP A C 1
ATOM 687 O O . ASP A 1 86 ? -2.428 -3.202 29.567 1.00 59.75 86 ASP A O 1
ATOM 691 N N . ASP A 1 87 ? -4.053 -3.410 28.041 1.00 49.47 87 ASP A N 1
ATOM 692 C CA . ASP A 1 87 ? -5.080 -4.019 28.917 1.00 49.47 87 ASP A CA 1
ATOM 693 C C . ASP A 1 87 ? -4.589 -5.293 29.655 1.00 49.47 87 ASP A C 1
ATOM 695 O O . ASP A 1 87 ? -5.259 -5.798 30.558 1.00 49.47 87 ASP A O 1
ATOM 699 N N . GLU A 1 88 ? -3.414 -5.817 29.302 1.00 46.06 88 GLU A N 1
ATOM 700 C CA . GLU A 1 88 ? -2.767 -6.965 29.941 1.00 46.06 88 GLU A CA 1
ATOM 701 C C . GLU A 1 88 ? -1.971 -6.603 31.214 1.00 46.06 88 GLU A C 1
ATOM 703 O O . GLU A 1 88 ? -1.728 -7.480 32.042 1.00 46.06 88 GLU A O 1
ATOM 708 N N . ALA A 1 89 ? -1.602 -5.334 31.442 1.00 45.47 89 ALA A N 1
ATOM 709 C CA . ALA A 1 89 ? -0.741 -4.954 32.572 1.00 45.47 89 ALA A CA 1
ATOM 710 C C . ALA A 1 89 ? -1.480 -4.787 33.919 1.00 45.47 89 ALA A C 1
ATOM 712 O O . ALA A 1 89 ? -0.845 -4.853 34.972 1.00 45.47 89 ALA A O 1
ATOM 713 N N . GLN A 1 90 ? -2.807 -4.604 33.916 1.00 42.19 90 GLN A N 1
ATOM 714 C CA . GLN A 1 90 ? -3.582 -4.326 35.138 1.00 42.19 90 GLN A CA 1
ATOM 715 C C . GLN A 1 90 ? -4.209 -5.581 35.781 1.00 42.19 90 GLN A C 1
ATOM 717 O O . GLN A 1 90 ? -4.635 -5.520 36.927 1.00 42.19 90 GLN A O 1
ATOM 722 N N . GLN A 1 91 ? -4.237 -6.737 35.103 1.00 44.12 91 GLN A N 1
ATOM 723 C CA . GLN A 1 91 ? -4.858 -7.966 35.641 1.00 44.12 91 GLN A CA 1
ATOM 724 C C . GLN A 1 91 ? -3.916 -8.840 36.493 1.00 44.12 91 GLN A C 1
ATOM 726 O O . GLN A 1 91 ? -4.364 -9.824 37.068 1.00 44.12 91 GLN A O 1
ATOM 731 N N . GLY A 1 92 ? -2.626 -8.498 36.600 1.00 46.69 92 GLY A N 1
ATOM 732 C CA . GLY A 1 92 ? -1.629 -9.292 37.337 1.00 46.69 92 GLY A CA 1
ATOM 7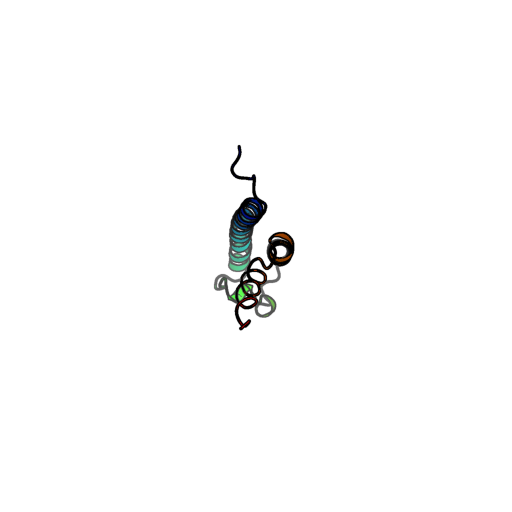33 C C . GLY A 1 92 ? -1.209 -8.747 38.707 1.00 46.69 92 GLY A C 1
ATOM 734 O O . GLY A 1 92 ? -0.323 -9.329 39.321 1.00 46.69 92 GLY A O 1
ATOM 735 N N . GLN A 1 93 ? -1.771 -7.624 39.171 1.00 46.97 93 GLN A N 1
ATOM 736 C CA . GLN A 1 93 ? -1.321 -6.950 40.404 1.00 46.97 93 GLN A CA 1
ATOM 737 C C . GLN A 1 93 ? -2.367 -6.895 41.528 1.00 46.97 93 GLN A C 1
ATOM 739 O O . GLN A 1 93 ? -2.010 -6.576 42.659 1.00 46.97 93 GLN A O 1
ATOM 744 N N . ASP A 1 94 ? -3.617 -7.279 41.255 1.00 48.06 94 ASP A N 1
ATOM 745 C CA . ASP A 1 94 ? -4.700 -7.225 42.246 1.00 48.06 94 ASP A CA 1
ATOM 746 C C . ASP A 1 94 ? -4.911 -8.555 43.009 1.00 48.06 94 ASP A C 1
ATOM 748 O O . ASP A 1 94 ? -5.682 -8.582 43.966 1.00 48.06 94 ASP A O 1
ATOM 752 N N . ASP A 1 95 ? -4.202 -9.639 42.652 1.00 50.06 95 ASP A N 1
ATOM 753 C CA . ASP A 1 95 ? -4.427 -10.993 43.209 1.00 50.06 95 ASP A CA 1
ATOM 754 C C . ASP A 1 95 ? -3.408 -11.444 44.289 1.00 50.06 95 ASP A C 1
ATOM 756 O O . ASP A 1 95 ? -3.572 -12.507 44.882 1.00 50.06 95 ASP A O 1
ATOM 760 N N . GLU A 1 96 ? -2.379 -10.647 44.620 1.00 49.88 96 GLU A N 1
ATOM 761 C CA . GLU A 1 96 ? -1.335 -11.025 45.610 1.00 49.88 96 GLU A CA 1
ATOM 762 C C . GLU A 1 96 ? -1.272 -10.118 46.861 1.00 49.88 96 GLU A C 1
ATOM 764 O O . GLU A 1 96 ? -0.254 -10.040 47.550 1.00 49.88 96 GLU A O 1
ATOM 769 N N . GLY A 1 97 ? -2.359 -9.413 47.192 1.00 48.66 97 GLY A N 1
ATOM 770 C CA . GLY A 1 97 ? -2.358 -8.397 48.257 1.00 48.66 97 GLY A CA 1
ATOM 771 C C . GLY A 1 97 ? -2.984 -8.770 49.605 1.00 48.66 97 GLY A C 1
ATOM 772 O O . GLY A 1 97 ? -2.925 -7.955 50.528 1.00 48.66 97 GLY A O 1
ATOM 773 N N . GLY A 1 98 ? -3.615 -9.937 49.762 1.00 52.28 98 GLY A N 1
ATOM 774 C CA . GLY A 1 98 ? -4.476 -10.159 50.927 1.00 52.28 98 GLY A CA 1
ATOM 775 C C . GLY A 1 98 ? -4.619 -11.599 51.380 1.00 52.28 98 GLY A C 1
ATOM 776 O O . GLY A 1 98 ? -5.659 -12.184 51.141 1.00 52.28 98 GLY A O 1
ATOM 777 N N . GLU A 1 99 ? -3.635 -12.122 52.114 1.00 52.19 99 GLU A N 1
ATOM 778 C CA . GLU A 1 99 ? -3.885 -12.951 53.305 1.00 52.19 99 GLU A CA 1
ATOM 779 C C . GLU A 1 99 ? -2.567 -13.273 54.025 1.00 52.19 99 GLU A C 1
ATOM 781 O O . GLU A 1 99 ? -1.735 -14.047 53.565 1.00 52.19 99 GLU A O 1
ATOM 786 N N . GLY A 1 100 ? -2.367 -12.649 55.184 1.00 45.41 100 GLY A N 1
ATOM 787 C CA . GLY A 1 100 ? -1.195 -12.877 56.029 1.00 45.41 100 GLY A CA 1
ATOM 788 C C . GLY A 1 100 ? -1.332 -12.223 57.398 1.00 45.41 100 GLY A C 1
ATOM 789 O O . GLY A 1 100 ? -0.382 -11.637 57.905 1.00 45.41 100 GLY A O 1
ATOM 790 N N . GLY A 1 101 ? -2.540 -12.248 57.966 1.00 52.53 101 GLY A N 1
ATOM 791 C CA . GLY A 1 101 ? -2.825 -11.721 59.294 1.00 52.53 101 GLY A CA 1
ATOM 792 C C . GLY A 1 101 ? -3.471 -12.778 60.176 1.00 52.53 101 GLY A C 1
ATOM 793 O O . GLY A 1 101 ? -4.695 -12.906 60.147 1.00 52.53 101 GLY A O 1
ATOM 794 N N . ARG A 1 102 ? -2.650 -13.499 60.950 1.00 52.88 102 ARG A N 1
ATOM 795 C CA . ARG A 1 102 ? -2.866 -13.929 62.348 1.00 52.88 102 ARG A CA 1
ATOM 796 C C . ARG A 1 102 ? -1.735 -14.832 62.823 1.00 52.88 102 ARG A C 1
ATOM 798 O O . ARG A 1 102 ? -1.380 -15.765 62.076 1.00 52.88 102 ARG A O 1
#

Radius of gyration: 22.32 Å; Cα contacts (8 Å, |Δi|>4): 48; chains: 1; bounding box: 47×22×80 Å

Mean predicted aligned error: 9.47 Å

Solvent-accessible surface area (backbone atoms only — not comparable to full-atom values): 6281 Å² total; per-residue (Å²): 137,67,88,65,80,39,74,70,49,43,52,53,52,52,49,56,53,49,51,54,52,48,56,56,34,53,49,52,34,50,57,47,44,31,75,70,40,72,85,65,48,80,72,52,62,77,49,50,84,82,39,80,79,75,74,47,75,70,44,52,51,42,44,52,51,40,52,51,52,50,51,51,52,54,52,48,55,52,50,48,47,70,73,67,47,73,75,74,70,72,76,76,69,77,83,84,78,83,88,89,86,132

Sequence (102 aa):
MSALSSPRALFRRIEEVLDGLEDVQRRKVIDLARRLLPSVTSEDIRNPHDFPDLDDPDWHFEDGQLAGIQAVRFALRGLSRDVLGDDEAQQGQDDEGGEGGR

Foldseek 3Di:
DDQCPDPVSVLVVVVVVLVVVLVVLLVVLVVVQCVQVVPDDSVCLVCCVVPPSSDDPVNVVSNVVSVVSVVVVVVSVVVSCVVVDPVVPPPPPPPPDDDDDD

Organism: Chondromyces crocatus (NCBI:txid52)

pLDDT: mean 85.35, std 18.53, range [42.19, 98.38]

Secondary structure (DSSP, 8-state):
--TT-SHHHHHHHHHHHHHHHHHHHHHHHHHHHHHH-TT--TTGGGSGGG-TT---HHHHHHHHHHHHHHHHHHHHHHHHHHHH--TTSSTTSSSSS-----